Protein AF-A0A382S5Y2-F1 (afdb_monomer)

Secondary structure (DSSP, 8-state):
--GGGTTTT----S-TTSS-------PPPPEE-SGGG-TTS-HHHHHHHHHHHTTS---EEHHHHTT--TT-TT--

Mean predicted aligned error: 13.56 Å

Radius of gyration: 22.44 Å; Cα contacts (8 Å, |Δi|>4): 33; chains: 1; bounding box: 57×29×40 Å

Foldseek 3Di:
DDPVVPPPPPPDDDDPDDDDPPPPDPDPWAKDFAPVVDPLDDPVNSVVCVVVCVVPGDMDTPVVVVVADSVDPPGD

Solvent-accessible surface area (backbone atoms only — not comparable to full-atom values): 5435 Å² total; per-residue (Å²): 138,76,77,79,72,76,71,78,81,79,88,74,87,89,78,91,85,82,78,83,89,72,79,90,68,82,76,77,87,54,72,44,67,51,71,88,75,43,86,87,59,50,77,66,56,44,60,61,48,45,68,51,40,78,80,42,86,59,71,50,39,60,69,64,62,71,68,60,51,89,86,46,94,79,58,129

Structure (mmCIF, N/CA/C/O backbone):
data_AF-A0A382S5Y2-F1
#
_entry.id   AF-A0A382S5Y2-F1
#
loop_
_atom_site.group_PDB
_atom_site.id
_atom_site.type_symbol
_atom_site.label_atom_id
_atom_site.label_alt_id
_atom_site.label_comp_id
_atom_site.label_asym_id
_atom_site.label_entity_id
_atom_site.label_seq_id
_atom_site.pdbx_PDB_ins_code
_atom_site.Cartn_x
_atom_site.Cartn_y
_atom_site.Cartn_z
_atom_site.occupancy
_atom_site.B_iso_or_equiv
_atom_site.auth_seq_id
_atom_site.auth_comp_id
_atom_site.auth_asym_id
_atom_site.auth_atom_id
_atom_site.pdbx_PDB_model_num
ATOM 1 N N . MET A 1 1 ? 41.260 -19.768 -2.774 1.00 37.66 1 MET A N 1
ATOM 2 C CA . MET A 1 1 ? 41.018 -19.607 -4.227 1.00 37.66 1 MET A CA 1
ATOM 3 C C . MET A 1 1 ? 41.022 -18.109 -4.540 1.00 37.66 1 MET A C 1
ATOM 5 O O . MET A 1 1 ? 40.220 -17.399 -3.955 1.00 37.66 1 MET A O 1
ATOM 9 N N . ASN A 1 2 ? 41.969 -17.595 -5.334 1.00 40.50 2 ASN A N 1
ATOM 10 C CA . ASN A 1 2 ? 42.195 -16.148 -5.501 1.00 40.50 2 ASN A CA 1
ATOM 11 C C . ASN A 1 2 ? 41.707 -15.685 -6.887 1.00 40.50 2 ASN A C 1
ATOM 13 O O . ASN A 1 2 ? 42.295 -16.036 -7.909 1.00 40.50 2 ASN A O 1
ATOM 17 N N . ILE A 1 3 ? 40.614 -14.921 -6.912 1.00 57.94 3 ILE A N 1
ATOM 18 C CA . ILE A 1 3 ? 39.864 -14.520 -8.122 1.00 57.94 3 ILE A CA 1
ATOM 19 C C . ILE A 1 3 ? 40.668 -13.567 -9.029 1.00 57.94 3 ILE A C 1
ATOM 21 O O . ILE A 1 3 ? 40.369 -13.420 -10.212 1.00 57.94 3 ILE A O 1
ATOM 25 N N . LYS A 1 4 ? 41.768 -12.989 -8.527 1.00 49.97 4 LYS A N 1
ATOM 26 C CA . LYS A 1 4 ? 42.623 -12.058 -9.283 1.00 49.97 4 LYS A CA 1
ATOM 27 C C . LYS A 1 4 ? 43.312 -12.676 -10.510 1.00 49.97 4 LYS A C 1
ATOM 29 O O . LYS A 1 4 ? 43.806 -11.935 -11.351 1.00 49.97 4 LYS A O 1
ATOM 34 N N . LYS A 1 5 ? 43.336 -14.009 -10.644 1.00 52.59 5 LYS A N 1
ATOM 35 C CA . LYS A 1 5 ? 43.992 -14.697 -11.771 1.00 52.59 5 LYS A CA 1
ATOM 36 C C . LYS A 1 5 ? 43.183 -14.660 -13.079 1.00 52.59 5 LYS A C 1
ATOM 38 O O . LYS A 1 5 ? 43.771 -14.833 -14.139 1.00 52.59 5 LYS A O 1
ATOM 43 N N . TYR A 1 6 ? 41.874 -14.404 -13.027 1.00 57.34 6 TYR A N 1
ATOM 44 C CA . TYR A 1 6 ? 40.998 -14.517 -14.204 1.00 57.34 6 TYR A CA 1
ATOM 45 C C . TYR A 1 6 ? 40.899 -13.250 -15.065 1.00 57.34 6 TYR A C 1
ATOM 47 O O . TYR A 1 6 ? 40.429 -13.320 -16.194 1.00 57.34 6 TYR A O 1
ATOM 55 N N . PHE A 1 7 ? 41.385 -12.104 -14.584 1.00 53.09 7 PHE A N 1
ATOM 56 C CA . PHE A 1 7 ? 41.228 -10.826 -15.292 1.00 53.09 7 PHE A CA 1
ATOM 57 C C . PHE A 1 7 ? 42.460 -10.384 -16.100 1.00 53.09 7 PHE A C 1
ATOM 59 O O . PHE A 1 7 ? 42.467 -9.286 -16.649 1.00 53.09 7 PHE A O 1
ATOM 66 N N . SER A 1 8 ? 43.502 -11.214 -16.215 1.00 52.84 8 SER A N 1
ATOM 67 C CA . SER A 1 8 ? 44.767 -10.817 -16.855 1.00 52.84 8 SER A CA 1
ATOM 68 C C . SER A 1 8 ? 44.818 -10.965 -18.382 1.00 52.84 8 SER A C 1
ATOM 70 O O . SER A 1 8 ? 45.822 -10.579 -18.968 1.00 52.84 8 SER A O 1
ATOM 72 N N . HIS A 1 9 ? 43.779 -11.493 -19.041 1.00 48.53 9 HIS A N 1
ATOM 73 C CA . HIS A 1 9 ? 43.833 -11.810 -20.482 1.00 48.53 9 HIS A CA 1
ATOM 74 C C . HIS A 1 9 ? 42.858 -11.037 -21.381 1.00 48.53 9 HIS A C 1
ATOM 76 O O . HIS A 1 9 ? 42.744 -11.352 -22.560 1.00 48.53 9 HIS A O 1
ATOM 82 N N . LEU A 1 10 ? 42.200 -9.985 -20.887 1.00 47.09 10 LEU A N 1
ATOM 83 C CA . LEU A 1 10 ? 41.307 -9.152 -21.709 1.00 47.09 10 LEU A CA 1
ATOM 84 C C . LEU A 1 10 ? 41.834 -7.718 -21.855 1.00 47.09 10 LEU A C 1
ATOM 86 O O . LEU A 1 10 ? 41.126 -6.739 -21.626 1.00 47.09 10 LEU A O 1
ATOM 90 N N . ALA A 1 11 ? 43.104 -7.598 -22.242 1.00 50.69 11 ALA A N 1
ATOM 91 C CA . ALA A 1 11 ? 43.671 -6.358 -22.763 1.00 50.69 11 ALA A CA 1
ATOM 92 C C . ALA A 1 11 ? 43.639 -6.394 -24.302 1.00 50.69 11 ALA A C 1
ATOM 94 O O . ALA A 1 11 ? 44.635 -6.687 -24.955 1.00 50.69 11 ALA A O 1
ATOM 95 N N . GLY A 1 12 ? 42.458 -6.120 -24.863 1.00 40.56 12 GLY A N 1
ATOM 96 C CA . GLY A 1 12 ? 42.249 -5.782 -26.272 1.00 40.56 12 GLY A CA 1
ATOM 97 C C . GLY A 1 12 ? 41.811 -4.321 -26.373 1.00 40.56 12 GLY A C 1
ATOM 98 O O . GLY A 1 12 ? 40.903 -3.889 -25.667 1.00 40.56 12 GLY A O 1
ATOM 99 N N . ASN A 1 13 ? 42.526 -3.547 -27.179 1.00 48.75 13 ASN A N 1
ATOM 100 C CA . ASN A 1 13 ? 42.491 -2.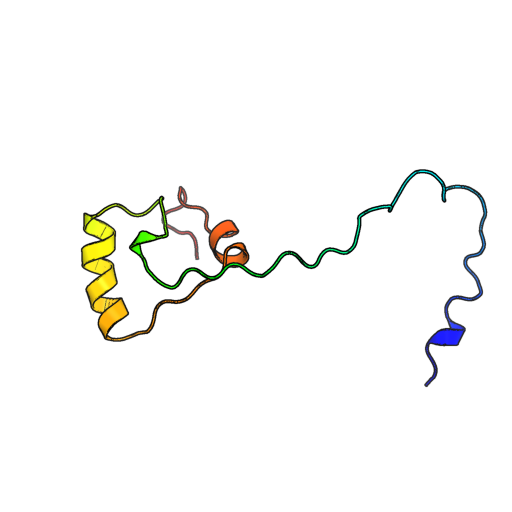089 -2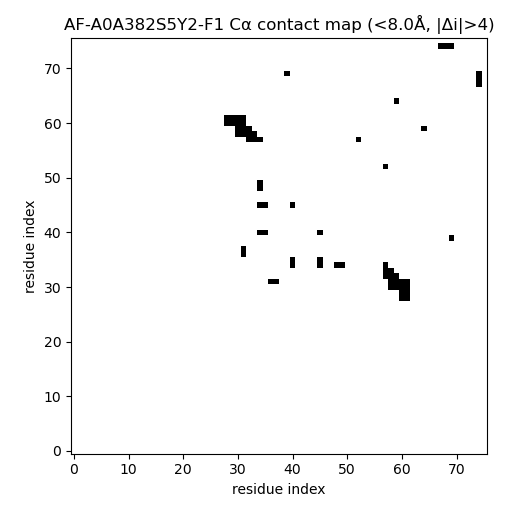7.228 1.00 48.75 13 ASN A CA 1
ATOM 101 C C . ASN A 1 13 ? 41.193 -1.496 -27.819 1.00 48.75 13 ASN A C 1
ATOM 103 O O . ASN A 1 13 ? 40.604 -2.057 -28.732 1.00 48.75 13 ASN A O 1
ATOM 107 N N . ASN A 1 14 ? 40.886 -0.268 -27.373 1.00 49.22 14 ASN A N 1
ATOM 108 C CA . ASN A 1 14 ? 40.098 0.760 -28.077 1.00 49.22 14 ASN A CA 1
ATOM 109 C C . ASN A 1 14 ? 38.550 0.681 -28.047 1.00 49.22 14 ASN A C 1
ATOM 111 O O . ASN A 1 14 ? 37.903 0.577 -29.078 1.00 49.22 14 ASN A O 1
ATOM 115 N N . VAL A 1 15 ? 37.945 0.828 -26.857 1.00 45.44 15 VAL A N 1
ATOM 116 C CA . VAL A 1 15 ? 36.552 1.339 -26.703 1.00 45.44 15 VAL A CA 1
ATOM 117 C C . VAL A 1 15 ? 36.307 2.092 -25.375 1.00 45.44 15 VAL A C 1
ATOM 119 O O . VAL A 1 15 ? 35.176 2.319 -24.957 1.00 45.44 15 VAL A O 1
ATOM 122 N N . LYS A 1 16 ? 37.367 2.503 -24.664 1.00 43.41 16 LYS A N 1
ATOM 123 C CA . LYS A 1 16 ? 37.282 3.008 -23.275 1.00 43.41 16 LYS A CA 1
ATOM 124 C C . LYS A 1 16 ? 37.132 4.533 -23.126 1.00 43.41 16 LYS A C 1
ATOM 126 O O . LYS A 1 16 ? 37.580 5.075 -22.121 1.00 43.41 16 LYS A O 1
ATOM 131 N N . SER A 1 17 ? 36.538 5.243 -24.086 1.00 42.78 17 SER A N 1
ATOM 132 C CA . SER A 1 17 ? 36.374 6.708 -23.978 1.00 42.78 17 SER A CA 1
ATOM 133 C C . SER A 1 17 ? 34.934 7.225 -23.974 1.00 42.78 17 SER A C 1
ATOM 135 O O . SER A 1 17 ? 34.758 8.429 -23.825 1.00 42.78 17 SER A O 1
ATOM 137 N N . ALA A 1 18 ? 33.907 6.370 -24.059 1.00 45.12 18 ALA A N 1
ATOM 138 C CA . ALA A 1 18 ? 32.520 6.847 -24.163 1.00 45.12 18 ALA A CA 1
ATOM 139 C C . ALA A 1 18 ? 31.530 6.311 -23.118 1.00 45.12 18 ALA A C 1
ATOM 141 O O . ALA A 1 18 ? 30.376 6.720 -23.144 1.00 45.12 18 ALA A O 1
ATOM 142 N N . LEU A 1 19 ? 31.926 5.442 -22.183 1.00 44.84 19 LEU A N 1
ATOM 143 C CA . LEU A 1 19 ? 30.991 4.896 -21.197 1.00 44.84 19 LEU A CA 1
ATOM 144 C C . LEU A 1 19 ? 31.587 4.896 -19.787 1.00 44.84 19 LEU A C 1
ATOM 146 O O . LEU A 1 19 ? 32.704 4.435 -19.563 1.00 44.84 19 LEU A O 1
ATOM 150 N N . VAL A 1 20 ? 30.757 5.350 -18.847 1.00 45.47 20 VAL A N 1
ATOM 151 C CA . VAL A 1 20 ? 30.895 5.254 -17.386 1.00 45.47 20 VAL A CA 1
ATOM 152 C C . VAL A 1 20 ? 31.744 6.345 -16.716 1.00 45.47 20 VAL A C 1
ATOM 154 O O . VAL A 1 20 ? 32.756 6.101 -16.065 1.00 45.47 20 VAL A O 1
ATOM 157 N N . LYS A 1 21 ? 31.234 7.578 -16.772 1.00 41.16 21 LYS A N 1
ATOM 158 C CA . LYS A 1 21 ? 31.255 8.477 -15.607 1.00 41.16 21 LYS A CA 1
ATOM 159 C C . LYS A 1 21 ? 29.830 8.608 -15.074 1.00 41.16 21 LYS A C 1
ATOM 161 O O . LYS A 1 21 ? 29.232 9.673 -15.159 1.00 41.16 21 LYS A O 1
ATOM 166 N N . GLU A 1 22 ? 29.281 7.524 -14.540 1.00 53.12 22 GLU A N 1
ATOM 167 C CA . GLU A 1 22 ? 28.091 7.631 -13.702 1.00 53.12 22 GLU A CA 1
ATOM 168 C C . GLU A 1 22 ? 28.555 7.614 -12.250 1.00 53.12 22 GLU A C 1
ATOM 170 O O . GLU A 1 22 ? 29.102 6.638 -11.737 1.00 53.12 22 GLU A O 1
ATOM 175 N N . GLN A 1 23 ? 28.480 8.798 -11.652 1.00 50.59 23 GLN A N 1
ATOM 176 C CA . GLN A 1 23 ? 28.857 9.069 -10.278 1.00 50.59 23 GLN A CA 1
ATOM 177 C C . GLN A 1 23 ? 28.066 8.130 -9.369 1.00 50.59 23 GLN A C 1
ATOM 179 O O . GLN A 1 23 ? 26.839 8.159 -9.353 1.00 50.59 23 GLN A O 1
ATOM 184 N N . ASN A 1 24 ? 28.782 7.307 -8.610 1.00 57.91 24 ASN A N 1
ATOM 185 C CA . ASN A 1 24 ? 28.240 6.346 -7.658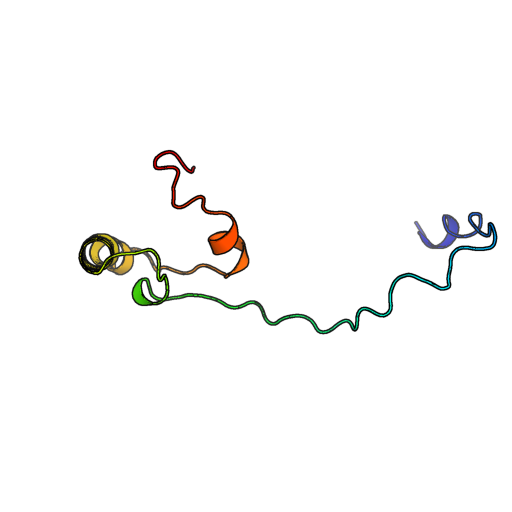 1.00 57.91 24 ASN A CA 1
ATOM 186 C C . ASN A 1 24 ? 27.654 7.094 -6.440 1.00 57.91 24 ASN A C 1
ATOM 188 O O . ASN A 1 24 ? 28.226 7.099 -5.351 1.00 57.91 24 ASN A O 1
ATOM 192 N N . LYS A 1 25 ? 26.542 7.814 -6.626 1.00 63.75 25 LYS A N 1
ATOM 193 C CA . LYS A 1 25 ? 25.672 8.216 -5.521 1.00 63.75 25 LYS A CA 1
ATOM 194 C C . LYS A 1 25 ? 24.703 7.066 -5.305 1.00 63.75 25 LYS A C 1
ATOM 196 O O . LYS A 1 25 ? 23.852 6.813 -6.149 1.00 63.75 25 LYS A O 1
ATOM 201 N N . ALA A 1 26 ? 24.834 6.376 -4.177 1.00 68.62 26 ALA A N 1
ATOM 202 C CA . ALA A 1 26 ? 23.792 5.467 -3.731 1.00 68.62 26 ALA A CA 1
ATOM 203 C C . ALA A 1 26 ? 22.506 6.287 -3.559 1.00 68.62 26 ALA A C 1
ATOM 205 O O . ALA A 1 26 ? 22.427 7.131 -2.662 1.00 68.62 26 ALA A O 1
ATOM 206 N N . ASN A 1 27 ? 21.531 6.097 -4.449 1.00 75.81 27 ASN A N 1
ATOM 207 C CA . ASN A 1 27 ? 20.215 6.688 -4.259 1.00 75.81 27 ASN A CA 1
ATOM 208 C C . ASN A 1 27 ? 19.641 6.109 -2.959 1.00 75.81 27 ASN A C 1
ATOM 210 O O . ASN A 1 27 ? 19.596 4.883 -2.815 1.00 75.81 27 ASN A O 1
ATOM 214 N N . PRO A 1 28 ? 19.265 6.953 -1.982 1.00 83.31 28 PRO A N 1
ATOM 215 C CA . PRO A 1 28 ? 18.709 6.453 -0.739 1.00 83.31 28 PRO A CA 1
ATOM 216 C C . PRO A 1 28 ? 17.415 5.703 -1.052 1.00 83.31 28 PRO A C 1
ATOM 218 O O . PRO A 1 28 ? 16.546 6.223 -1.749 1.00 83.31 28 PRO A O 1
ATOM 221 N N . ILE A 1 29 ? 17.290 4.477 -0.539 1.00 89.06 29 ILE A N 1
ATOM 222 C CA . ILE A 1 29 ? 16.071 3.686 -0.715 1.00 89.06 29 ILE A CA 1
ATOM 223 C C . ILE A 1 29 ? 14.928 4.429 -0.027 1.00 89.06 29 ILE A C 1
ATOM 225 O O . ILE A 1 29 ? 14.937 4.612 1.195 1.00 89.06 29 ILE A O 1
ATOM 229 N N . LYS A 1 30 ? 13.938 4.847 -0.813 1.00 93.69 30 LYS A N 1
ATOM 230 C CA . LYS A 1 30 ? 12.739 5.510 -0.315 1.00 93.69 30 LYS A CA 1
ATOM 231 C C . LYS A 1 30 ? 11.710 4.462 0.088 1.00 93.69 30 LYS A C 1
ATOM 233 O O . LYS A 1 30 ? 11.332 3.610 -0.714 1.00 93.69 30 LYS A O 1
ATOM 238 N N . TYR A 1 31 ? 11.271 4.531 1.340 1.00 95.44 31 TYR A N 1
ATOM 239 C CA . TYR A 1 31 ? 10.232 3.661 1.883 1.00 95.44 31 TYR A CA 1
ATOM 240 C C . TYR A 1 31 ? 8.915 4.421 2.020 1.00 95.44 31 TYR A C 1
ATOM 242 O O . TYR A 1 31 ? 8.904 5.585 2.428 1.00 95.44 31 TYR A O 1
ATOM 250 N N . LEU A 1 32 ? 7.818 3.734 1.716 1.00 95.31 32 LEU A N 1
ATOM 251 C CA . LEU A 1 32 ? 6.457 4.176 1.982 1.00 95.31 32 LEU A CA 1
ATOM 252 C C . LEU A 1 32 ? 5.916 3.312 3.123 1.00 95.31 32 LEU A C 1
ATOM 254 O O . LEU A 1 32 ? 6.032 2.086 3.094 1.00 95.31 32 LEU A O 1
ATOM 258 N N . THR A 1 33 ? 5.384 3.958 4.154 1.00 95.25 33 THR A N 1
ATOM 259 C CA . THR A 1 33 ? 4.895 3.305 5.382 1.00 95.25 33 THR A CA 1
ATOM 260 C C . THR A 1 33 ? 3.441 3.639 5.677 1.00 95.25 33 THR A C 1
ATOM 262 O O . THR A 1 33 ? 2.898 3.201 6.685 1.00 95.25 33 THR A O 1
ATOM 265 N N . ARG A 1 34 ? 2.800 4.433 4.817 1.00 94.88 34 ARG A N 1
ATOM 266 C CA . ARG A 1 34 ? 1.386 4.786 4.914 1.00 94.88 34 ARG A CA 1
ATOM 267 C C . ARG A 1 34 ? 0.733 4.609 3.555 1.00 94.88 34 ARG A C 1
ATOM 269 O O . ARG A 1 34 ? 1.304 5.022 2.545 1.00 94.88 34 ARG A O 1
ATOM 276 N N . LEU A 1 35 ? -0.481 4.070 3.553 1.00 95.06 35 LEU A N 1
ATOM 277 C CA . LEU A 1 35 ? -1.278 3.858 2.342 1.00 95.06 35 LEU A CA 1
ATOM 278 C C . LEU A 1 35 ? -1.575 5.177 1.617 1.00 95.06 35 LEU A C 1
ATOM 280 O O . LEU A 1 35 ? -1.549 5.236 0.395 1.00 95.06 35 LEU A O 1
ATOM 284 N N . THR A 1 36 ? -1.725 6.274 2.366 1.00 95.19 36 THR A N 1
ATOM 285 C CA . THR A 1 36 ? -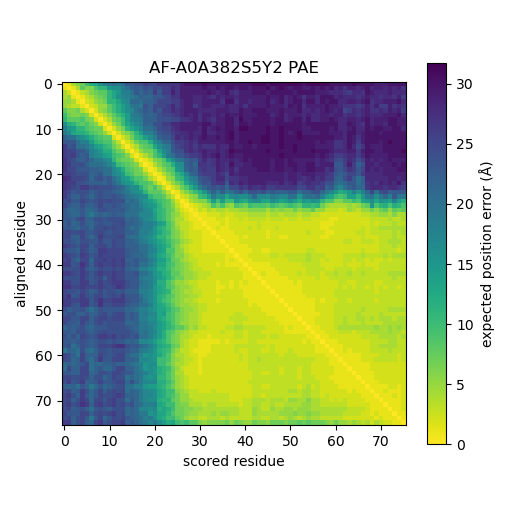1.937 7.626 1.819 1.00 95.19 36 THR A CA 1
ATOM 286 C C . THR A 1 36 ? -0.772 8.176 0.993 1.00 95.19 36 THR A C 1
ATOM 288 O O . THR A 1 36 ? -0.921 9.211 0.349 1.00 95.19 36 THR A O 1
ATOM 291 N N . GLN A 1 37 ? 0.398 7.531 1.021 1.00 95.56 37 GLN A N 1
ATOM 292 C CA . GLN A 1 37 ? 1.537 7.919 0.189 1.00 95.56 37 GLN A CA 1
ATOM 293 C C . GLN A 1 37 ? 1.472 7.316 -1.223 1.00 95.56 37 GLN A C 1
ATOM 295 O O . GLN A 1 37 ? 2.308 7.680 -2.049 1.00 95.56 37 GLN A O 1
ATOM 300 N N . ILE A 1 38 ? 0.525 6.41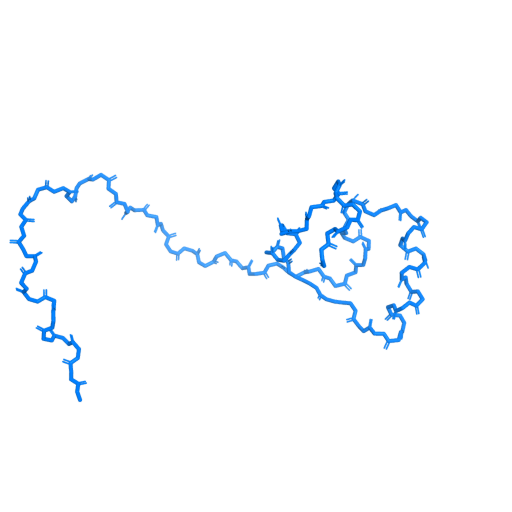0 -1.492 1.00 94.31 38 ILE A N 1
ATOM 301 C CA . ILE A 1 38 ? 0.319 5.784 -2.801 1.00 94.31 38 ILE A CA 1
ATOM 302 C C . ILE A 1 38 ? -0.720 6.614 -3.569 1.00 94.31 38 ILE A C 1
ATOM 304 O O . ILE A 1 38 ? -1.889 6.616 -3.186 1.00 94.31 38 ILE A O 1
ATOM 308 N N . PRO A 1 39 ? -0.326 7.343 -4.628 1.00 92.62 39 PRO A N 1
ATOM 309 C CA . PRO A 1 39 ? -1.236 8.234 -5.346 1.00 92.62 39 PRO A CA 1
ATOM 310 C C . PRO A 1 39 ? -2.307 7.503 -6.167 1.00 92.62 39 PRO A C 1
ATOM 312 O O . PRO A 1 39 ? -3.311 8.119 -6.510 1.00 92.62 39 PRO A O 1
ATOM 315 N N . GLN A 1 40 ? -2.096 6.226 -6.492 1.00 94.06 40 GLN A N 1
ATOM 316 C CA . GLN A 1 40 ? -3.028 5.410 -7.272 1.00 94.06 40 GLN A CA 1
ATOM 317 C C . GLN A 1 40 ? -4.249 4.961 -6.462 1.00 94.06 40 GLN A C 1
ATOM 319 O O . GLN A 1 40 ? -5.276 4.645 -7.050 1.00 94.06 40 GLN A O 1
ATOM 324 N N . LEU A 1 41 ? -4.165 4.966 -5.126 1.00 94.12 41 LEU A N 1
ATOM 325 C CA . LEU A 1 41 ? -5.274 4.549 -4.273 1.00 94.12 41 LEU A CA 1
ATOM 326 C C . LEU A 1 41 ? -6.251 5.698 -4.025 1.00 94.12 41 LEU A C 1
ATOM 328 O O . LEU A 1 41 ? -5.881 6.796 -3.597 1.00 94.12 41 LEU A O 1
ATOM 332 N N . SER A 1 42 ? -7.536 5.416 -4.206 1.00 95.44 42 SER A N 1
ATOM 333 C CA . SER A 1 42 ? -8.614 6.315 -3.816 1.00 95.44 42 SER A CA 1
ATOM 334 C C . SER A 1 42 ? -8.804 6.347 -2.297 1.00 95.44 42 SER A C 1
ATOM 336 O O . SER A 1 42 ? -8.446 5.431 -1.555 1.00 95.44 42 SER A O 1
ATOM 338 N N . GLY A 1 43 ? -9.458 7.399 -1.801 1.00 95.62 43 GLY A N 1
ATOM 339 C CA . GLY A 1 43 ? -9.768 7.512 -0.373 1.00 95.62 43 GLY A CA 1
ATOM 340 C C . GLY A 1 43 ? -10.690 6.405 0.162 1.00 95.62 43 GLY A C 1
ATOM 341 O O . GLY A 1 43 ? -10.680 6.147 1.365 1.00 95.62 43 GLY A O 1
ATOM 342 N N . ALA A 1 44 ? -11.485 5.763 -0.700 1.00 96.38 44 ALA A N 1
ATOM 343 C CA . ALA A 1 44 ? -12.319 4.625 -0.318 1.00 96.38 44 ALA A CA 1
ATOM 344 C C . ALA A 1 44 ? -11.469 3.357 -0.144 1.00 96.38 44 ALA A C 1
ATOM 346 O O . ALA A 1 44 ? -11.531 2.732 0.911 1.00 96.38 44 ALA A O 1
ATOM 347 N N . GLU A 1 45 ? -10.602 3.056 -1.114 1.00 95.56 45 GLU A N 1
ATOM 348 C CA . GLU A 1 45 ? -9.685 1.909 -1.057 1.00 95.56 45 GLU A CA 1
ATOM 349 C C 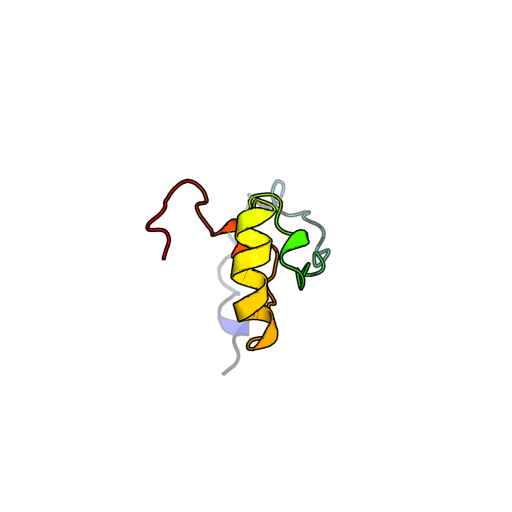. GLU A 1 45 ? -8.723 2.018 0.122 1.00 95.56 45 GLU A C 1
ATOM 351 O O . GLU A 1 45 ? -8.524 1.047 0.847 1.00 95.56 45 GLU A O 1
ATOM 356 N N . ILE A 1 46 ? -8.198 3.221 0.387 1.00 96.38 46 ILE A N 1
ATOM 357 C CA . ILE A 1 46 ? -7.371 3.467 1.573 1.00 96.38 46 ILE A CA 1
ATOM 358 C C . ILE A 1 46 ? -8.142 3.086 2.840 1.00 96.38 46 ILE A C 1
ATOM 360 O O . ILE A 1 46 ? -7.615 2.349 3.664 1.00 96.38 46 I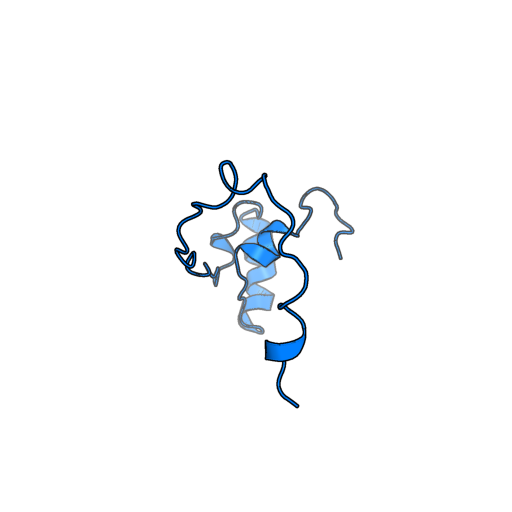LE A O 1
ATOM 364 N N . LYS A 1 47 ? -9.397 3.527 3.002 1.00 96.25 47 LYS A N 1
ATOM 365 C CA . LYS A 1 47 ? -10.198 3.199 4.1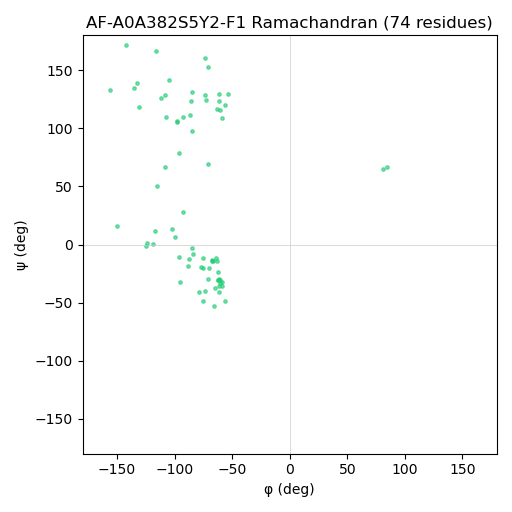97 1.00 96.25 47 LYS A CA 1
ATOM 366 C C . LYS A 1 47 ? -10.442 1.703 4.364 1.00 96.25 47 LYS A C 1
ATOM 368 O O . LYS A 1 47 ? -10.497 1.228 5.497 1.00 96.25 47 LYS A O 1
ATOM 373 N N . ASP A 1 48 ? -10.624 0.977 3.269 1.00 96.25 48 ASP A N 1
ATOM 374 C CA . ASP A 1 48 ? -10.819 -0.467 3.332 1.00 96.25 48 ASP A CA 1
ATOM 375 C C . ASP A 1 48 ? -9.518 -1.205 3.664 1.00 96.25 48 ASP A C 1
ATOM 377 O O . ASP A 1 48 ? -9.532 -2.101 4.510 1.00 96.25 48 ASP A O 1
ATOM 381 N N . LEU A 1 49 ? -8.390 -0.771 3.099 1.00 96.06 49 LEU A N 1
ATOM 382 C CA . LEU A 1 49 ? -7.064 -1.327 3.377 1.00 96.06 49 LEU A CA 1
ATOM 383 C C . LEU A 1 49 ? -6.543 -0.985 4.782 1.00 96.06 49 LEU A C 1
ATOM 385 O O . LEU A 1 49 ? -5.824 -1.793 5.370 1.00 96.06 49 LEU A O 1
ATOM 389 N N . GLU A 1 50 ? -6.929 0.155 5.367 1.00 95.75 50 GLU A N 1
ATOM 390 C CA . GLU A 1 50 ? -6.534 0.516 6.740 1.00 95.75 50 GLU A CA 1
ATOM 391 C C . GLU A 1 50 ? -6.992 -0.535 7.766 1.00 95.75 50 GLU A C 1
ATOM 393 O O . GLU A 1 50 ? -6.259 -0.831 8.704 1.00 95.75 50 GLU A O 1
ATOM 398 N N . LYS A 1 51 ? -8.134 -1.204 7.542 1.00 96.25 51 LYS A N 1
ATOM 399 C CA . LYS A 1 51 ? -8.605 -2.310 8.403 1.00 96.25 51 LYS A CA 1
ATOM 400 C C . LYS A 1 51 ? -7.593 -3.459 8.477 1.00 96.25 51 LYS A C 1
ATOM 402 O O . LYS A 1 51 ? -7.455 -4.109 9.509 1.00 96.25 51 LYS A O 1
ATOM 407 N N . VAL A 1 52 ? -6.894 -3.725 7.371 1.00 95.50 52 VAL A N 1
ATOM 408 C CA . VAL A 1 52 ? -5.829 -4.736 7.298 1.00 95.50 52 VAL A CA 1
ATOM 409 C C . VAL A 1 52 ? -4.543 -4.181 7.904 1.00 95.50 52 VAL A C 1
ATOM 411 O O . VAL A 1 52 ? -3.874 -4.888 8.654 1.00 95.50 52 VAL A O 1
ATOM 414 N N . ASN A 1 53 ? -4.230 -2.911 7.639 1.00 94.69 53 ASN A N 1
ATOM 415 C CA . ASN A 1 53 ? -3.051 -2.227 8.173 1.00 94.69 53 ASN A CA 1
ATOM 416 C C . ASN A 1 53 ? -3.033 -2.163 9.716 1.00 94.69 53 ASN A C 1
ATOM 418 O O . ASN A 1 53 ? -1.972 -2.207 10.335 1.00 94.69 53 ASN A O 1
ATOM 422 N N . GLU A 1 54 ? -4.208 -2.119 10.354 1.00 94.75 54 GLU A N 1
ATOM 423 C CA . GLU A 1 54 ? -4.356 -2.219 11.814 1.00 94.75 54 GLU A CA 1
ATOM 424 C C . GLU A 1 54 ? -3.855 -3.558 12.379 1.00 94.75 54 GLU A C 1
ATOM 426 O O . GLU A 1 54 ? -3.381 -3.613 13.514 1.00 94.75 54 GLU A O 1
ATOM 431 N N . GLN A 1 55 ? -3.950 -4.635 11.595 1.00 97.25 55 GLN A N 1
ATOM 432 C CA . GLN A 1 55 ? -3.492 -5.973 11.978 1.00 97.25 55 GLN A CA 1
ATOM 433 C C . GLN A 1 55 ? -2.071 -6.261 11.468 1.00 97.25 55 GLN A C 1
ATOM 435 O O . GLN A 1 55 ? -1.305 -6.970 12.124 1.00 97.25 55 GLN A O 1
ATOM 440 N N . PHE A 1 56 ? -1.704 -5.701 10.312 1.00 96.12 56 PHE A N 1
ATOM 441 C CA . PHE A 1 56 ? -0.446 -5.959 9.617 1.00 96.12 56 PHE A CA 1
ATOM 442 C C . PHE A 1 56 ? 0.237 -4.656 9.215 1.00 96.12 56 PHE A C 1
ATOM 444 O O . PHE A 1 56 ? -0.269 -3.909 8.388 1.00 96.12 56 PHE A O 1
ATOM 451 N N . VAL A 1 57 ? 1.439 -4.414 9.739 1.00 94.62 57 VAL A N 1
ATOM 452 C CA . VAL A 1 57 ? 2.193 -3.192 9.434 1.00 94.62 57 VAL A CA 1
ATOM 453 C C . VAL A 1 57 ? 2.496 -3.097 7.938 1.00 94.62 57 VAL A C 1
ATOM 455 O O . VAL A 1 57 ? 3.287 -3.880 7.405 1.00 94.62 57 VAL A O 1
ATOM 458 N N . PHE A 1 58 ? 1.936 -2.085 7.278 1.00 95.50 58 PHE A N 1
ATOM 459 C CA . PHE A 1 58 ? 2.250 -1.777 5.891 1.00 95.50 58 PHE A CA 1
ATOM 460 C C . PHE A 1 58 ? 3.639 -1.138 5.747 1.00 95.50 58 PHE A C 1
ATOM 462 O O . PHE A 1 58 ? 3.975 -0.138 6.391 1.00 95.50 58 PHE A O 1
ATOM 469 N N . ARG A 1 59 ? 4.457 -1.689 4.846 1.00 95.31 59 ARG A N 1
ATOM 470 C CA . ARG A 1 59 ? 5.717 -1.080 4.412 1.00 95.31 59 ARG A CA 1
ATOM 471 C C . ARG A 1 59 ? 6.110 -1.586 3.034 1.00 95.31 59 ARG A C 1
ATOM 473 O O . ARG A 1 59 ? 6.183 -2.786 2.806 1.00 95.31 59 ARG A O 1
ATOM 480 N N . THR A 1 60 ? 6.487 -0.667 2.159 1.00 95.75 60 THR A N 1
ATOM 481 C CA . THR A 1 60 ? 7.044 -0.974 0.838 1.00 95.75 60 THR A CA 1
ATOM 482 C C . THR A 1 60 ? 8.162 0.012 0.488 1.00 95.75 60 THR A C 1
ATOM 484 O O . THR A 1 60 ? 8.407 0.974 1.223 1.00 95.75 60 THR A O 1
ATOM 487 N N . ASN A 1 61 ? 8.883 -0.231 -0.602 1.00 95.31 61 ASN A N 1
ATOM 488 C CA . ASN A 1 61 ? 9.846 0.716 -1.154 1.00 95.31 61 ASN A CA 1
ATOM 489 C C . ASN A 1 61 ? 9.415 1.166 -2.555 1.00 95.31 61 ASN A C 1
ATOM 491 O O . ASN A 1 61 ? 8.538 0.575 -3.179 1.00 95.31 61 ASN A O 1
ATOM 495 N N . GLU A 1 62 ? 10.055 2.222 -3.042 1.00 93.44 62 GLU A N 1
ATOM 496 C CA . GLU A 1 62 ? 9.781 2.769 -4.374 1.00 93.44 62 GLU A CA 1
ATOM 497 C C . GLU A 1 62 ? 10.072 1.767 -5.504 1.00 93.44 62 GLU A C 1
ATOM 499 O O . GLU A 1 62 ? 9.385 1.779 -6.517 1.00 93.44 62 GLU A O 1
ATOM 504 N N . TYR A 1 63 ? 11.028 0.850 -5.309 1.00 93.75 63 TYR A N 1
ATOM 505 C CA . TYR A 1 63 ? 11.341 -0.191 -6.290 1.00 93.75 63 TYR A CA 1
ATOM 506 C C . TYR A 1 63 ? 10.178 -1.175 -6.479 1.00 93.75 63 TYR A C 1
ATOM 508 O O . TYR A 1 63 ? 9.716 -1.340 -7.600 1.00 93.75 63 TYR A O 1
ATOM 516 N N . TYR A 1 64 ? 9.648 -1.777 -5.413 1.00 93.19 64 TYR A N 1
ATOM 517 C CA . TYR A 1 64 ? 8.514 -2.702 -5.506 1.00 93.19 64 TYR A CA 1
ATOM 518 C C . TYR A 1 64 ? 7.247 -2.004 -5.994 1.00 93.19 64 TYR A C 1
ATOM 520 O O . TYR A 1 64 ? 6.516 -2.569 -6.792 1.00 93.19 64 TYR A O 1
ATOM 528 N N . GLN A 1 65 ? 7.017 -0.757 -5.579 1.00 94.25 65 GLN A N 1
ATOM 529 C CA . GLN A 1 65 ? 5.891 0.035 -6.079 1.00 94.25 65 GLN A CA 1
ATOM 530 C C . GLN A 1 65 ? 5.966 0.299 -7.587 1.00 94.25 65 GLN A C 1
ATOM 532 O O . GLN A 1 65 ? 4.931 0.398 -8.233 1.00 94.25 65 GLN A O 1
ATOM 537 N N . SER A 1 66 ? 7.173 0.384 -8.156 1.00 93.62 66 SER A N 1
ATOM 538 C CA . SER A 1 66 ? 7.357 0.535 -9.605 1.00 93.62 66 SER A CA 1
ATOM 539 C C . SER A 1 66 ? 7.124 -0.743 -10.415 1.00 93.62 66 SER A C 1
ATOM 541 O O . SER A 1 66 ? 7.088 -0.664 -11.638 1.00 93.62 66 SER A O 1
ATOM 543 N N . LEU A 1 67 ? 7.010 -1.901 -9.756 1.00 95.69 67 LEU A N 1
ATOM 544 C CA . LEU A 1 67 ? 6.758 -3.180 -10.423 1.00 95.69 67 LEU A CA 1
ATOM 545 C C . LEU A 1 67 ? 5.266 -3.479 -10.599 1.00 95.69 67 LEU A C 1
ATOM 547 O O . LEU A 1 67 ? 4.951 -4.331 -11.415 1.00 95.69 67 LEU A O 1
ATOM 551 N N . ILE A 1 68 ? 4.397 -2.800 -9.843 1.00 94.69 68 ILE A N 1
ATOM 552 C CA . ILE A 1 68 ? 2.945 -3.004 -9.873 1.00 94.69 68 ILE A CA 1
ATOM 553 C C . ILE A 1 68 ? 2.385 -2.429 -11.173 1.00 94.69 68 ILE A C 1
ATOM 555 O O . ILE A 1 68 ? 2.557 -1.230 -11.439 1.00 94.69 68 ILE A O 1
ATOM 559 N N . ASP A 1 69 ? 1.685 -3.256 -11.946 1.00 96.00 69 ASP A N 1
ATOM 560 C CA . ASP A 1 69 ? 0.855 -2.781 -13.049 1.00 96.00 69 ASP A CA 1
ATOM 561 C C . ASP A 1 69 ? -0.532 -2.380 -12.527 1.00 96.00 69 ASP A C 1
ATOM 563 O O . ASP A 1 69 ? -1.418 -3.201 -12.325 1.00 96.00 69 ASP A O 1
ATOM 567 N N . TRP A 1 70 ? -0.726 -1.081 -12.292 1.00 93.62 70 TRP A N 1
ATOM 568 C CA . TRP A 1 70 ? -1.977 -0.545 -11.740 1.00 93.62 70 TRP A CA 1
ATOM 569 C C . TRP A 1 70 ? -3.185 -0.665 -12.678 1.00 93.62 70 TRP A C 1
ATOM 571 O O . TRP A 1 70 ? -4.313 -0.453 -12.232 1.00 93.62 70 TRP A O 1
ATOM 581 N N . GLU A 1 71 ? -2.964 -0.973 -13.957 1.00 94.38 71 GLU A N 1
ATOM 582 C CA . GLU A 1 71 ? -4.034 -1.166 -14.937 1.00 94.38 71 GLU A CA 1
ATOM 583 C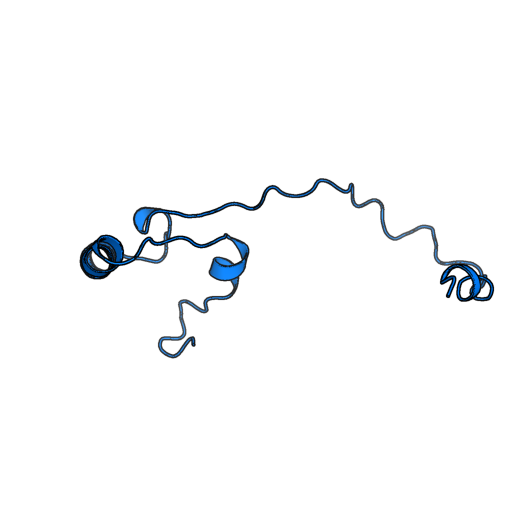 C . GLU A 1 71 ? -4.410 -2.649 -15.106 1.00 94.38 71 GLU A C 1
ATOM 585 O O . GLU A 1 71 ? -5.435 -2.941 -15.731 1.00 94.38 71 GLU A O 1
ATOM 590 N N . ASP A 1 72 ? -3.624 -3.579 -14.546 1.00 96.25 72 ASP A N 1
ATOM 591 C CA . ASP A 1 72 ? -3.912 -5.014 -14.550 1.00 96.25 72 ASP A CA 1
ATOM 592 C C . ASP A 1 72 ? -4.555 -5.441 -13.215 1.00 96.25 72 ASP A C 1
ATOM 594 O O . ASP A 1 72 ? -3.874 -5.540 -12.193 1.00 96.25 72 ASP A O 1
ATOM 598 N N . PRO A 1 73 ? -5.875 -5.712 -13.174 1.00 92.12 73 PRO A N 1
ATOM 599 C CA . PRO A 1 73 ? -6.532 -6.177 -11.953 1.00 92.12 73 PRO A CA 1
ATOM 600 C C . PRO A 1 73 ? -6.073 -7.576 -11.506 1.00 92.12 73 PRO A C 1
ATOM 602 O O . PRO A 1 73 ? -6.371 -7.956 -10.372 1.00 92.12 73 PRO A O 1
ATOM 605 N N . ASP A 1 74 ? -5.386 -8.326 -12.376 1.00 94.94 74 ASP A N 1
ATOM 606 C CA . ASP A 1 74 ? -4.810 -9.642 -12.097 1.00 94.94 74 ASP A CA 1
ATOM 607 C C . ASP A 1 74 ? -3.279 -9.574 -11.857 1.00 94.94 74 ASP A C 1
ATOM 609 O O . ASP A 1 74 ? -2.624 -10.625 -11.836 1.00 94.94 74 ASP A O 1
ATOM 613 N N . ASP A 1 75 ? -2.704 -8.372 -11.650 1.00 92.50 75 ASP A N 1
ATOM 614 C CA . ASP A 1 75 ? -1.304 -8.194 -11.220 1.00 92.50 75 ASP A CA 1
ATOM 615 C C . ASP A 1 75 ? -1.038 -9.025 -9.939 1.00 92.50 75 ASP A C 1
ATOM 617 O O . ASP A 1 75 ? -1.845 -8.990 -9.000 1.00 92.50 75 ASP A O 1
ATOM 621 N N . PRO A 1 76 ? 0.035 -9.841 -9.912 1.00 88.38 76 PRO A N 1
ATOM 622 C CA . PRO A 1 76 ? 0.219 -10.907 -8.922 1.00 88.38 76 PRO A CA 1
ATOM 623 C C . PRO A 1 76 ? 0.554 -10.464 -7.488 1.00 88.38 76 PRO A C 1
ATOM 625 O O . PRO A 1 76 ? 1.245 -9.441 -7.283 1.00 88.38 76 PRO A O 1
#

Sequence (76 aa):
MNIKKYFSHLAGNNVKSALVKEQNKANPIKYLTRLTQIPQLSGAEIKDLEKVNEQFVFRTNEYYQSLIDWEDPDDP

Organism: NCBI:txid408172

pLDDT: mean 78.87, std 21.73, range [37.66, 97.25]